Protein AF-A0A1T1BSY1-F1 (afdb_monomer_lite)

Sequence (142 aa):
MKNKLLVLAAFFALISCKKEFKVNDAFREEILSKVHIQKDTLVVFNTLLDSLDQKNISFCEYFNYSHYSLSDSCTLILDKKYEVRLGNYSPEYFEEHHKMLSNAIKNYEKRLGIDENSARIGEYIEVTNDIIKNHCITQDKK

Foldseek 3Di:
DVVVVVVVVVVVVVVPDDPPDFLCPCVVVPQVVVDDDPPVLVVLLVVLSVLCSVVSHYLLNLVCCLPPVLLVVLCVVLCVVVVDDPPPDDPVSVVSSVVSSVVVNVVVCVVSVHDPVSVVSSVVCCVVPPSNVVVSVVVVVD

Radius of gyration: 21.78 Å; chains: 1; bounding box: 62×42×58 Å

Secondary structure (DSSP, 8-state):
-HHHHHHHHHHHHHHTT--PPPTTHHHHHHTGGGS---HHHHHHHHHHHHHHHTTT--HHHHHHIIIIIHHHHHHHHHHHHHT--TT---HHHHHHHHHHHHHHHHHHHHHHT--HHHHHHHHHHHHH-HHHHHHHHHHTT-

pLDDT: mean 87.51, std 14.62, range [47.31, 97.62]

Structure (mmCIF, N/CA/C/O backbone):
data_AF-A0A1T1BSY1-F1
#
_entry.id   AF-A0A1T1BSY1-F1
#
loop_
_atom_site.group_PDB
_atom_site.id
_atom_site.type_symbol
_atom_site.label_atom_id
_atom_site.label_alt_id
_atom_site.label_comp_id
_atom_site.label_asym_id
_atom_site.label_entity_id
_atom_site.label_seq_id
_atom_site.pdbx_PDB_ins_code
_atom_site.Cartn_x
_atom_site.Cartn_y
_atom_site.Cartn_z
_atom_site.occupancy
_atom_site.B_iso_or_equiv
_atom_site.auth_seq_id
_atom_site.auth_comp_id
_atom_site.auth_asym_id
_atom_site.auth_atom_id
_atom_site.pdbx_PDB_model_num
ATOM 1 N N . MET A 1 1 ? -43.340 28.687 31.349 1.00 52.44 1 MET A N 1
ATOM 2 C CA . MET A 1 1 ? -42.271 28.846 30.328 1.00 52.44 1 MET A CA 1
ATOM 3 C C . MET A 1 1 ? -40.992 28.051 30.617 1.00 52.44 1 MET A C 1
ATOM 5 O O . MET A 1 1 ? -40.326 27.688 29.660 1.00 52.44 1 MET A O 1
ATOM 9 N N . LYS A 1 2 ? -40.666 27.702 31.873 1.00 51.31 2 LYS A N 1
ATOM 10 C CA . LYS A 1 2 ? -39.439 26.953 32.229 1.00 51.31 2 LYS A CA 1
ATOM 11 C C . LYS A 1 2 ? -39.350 25.527 31.642 1.00 51.31 2 LYS A C 1
ATOM 13 O O . LYS A 1 2 ? -38.269 25.104 31.257 1.00 51.31 2 LYS A O 1
ATOM 18 N N . ASN A 1 3 ? -40.477 24.835 31.455 1.00 52.31 3 ASN A N 1
ATOM 19 C CA . ASN A 1 3 ? -40.470 23.444 30.970 1.00 52.31 3 ASN A CA 1
ATOM 20 C C . ASN A 1 3 ? -40.245 23.306 29.453 1.00 52.31 3 ASN A C 1
ATOM 22 O O . ASN A 1 3 ? -39.868 22.235 28.998 1.00 52.31 3 ASN A O 1
ATOM 26 N N . LYS A 1 4 ? -40.444 24.371 28.660 1.00 52.34 4 LYS A N 1
ATOM 27 C CA . LYS A 1 4 ? -40.217 24.324 27.201 1.00 52.34 4 LYS A CA 1
ATOM 28 C C . LYS A 1 4 ? -38.731 24.443 26.833 1.00 52.34 4 LYS A C 1
ATOM 30 O O . LYS A 1 4 ? -38.316 23.893 25.821 1.00 52.34 4 LYS A O 1
ATOM 35 N N . LEU A 1 5 ? -37.931 25.108 27.672 1.00 54.00 5 LEU A N 1
ATOM 36 C CA . LEU A 1 5 ? -36.489 25.279 27.457 1.00 54.00 5 LEU A CA 1
ATOM 37 C C . LEU A 1 5 ? -35.710 23.973 27.710 1.00 54.00 5 LEU A C 1
ATOM 39 O O . LEU A 1 5 ? -34.750 23.671 27.010 1.00 54.00 5 LEU A O 1
ATOM 43 N N . LEU A 1 6 ? -36.171 23.174 28.679 1.00 54.09 6 LEU A N 1
ATOM 44 C CA . LEU A 1 6 ? -35.544 21.910 29.083 1.00 54.09 6 LEU A CA 1
ATOM 45 C C . LEU A 1 6 ? -35.717 20.802 28.028 1.00 54.09 6 LEU A C 1
ATOM 47 O O . LEU A 1 6 ? -34.812 20.002 27.815 1.00 54.09 6 LEU A O 1
ATOM 51 N N . VAL A 1 7 ? -36.848 20.805 27.315 1.00 57.94 7 VAL A N 1
ATOM 52 C CA . VAL A 1 7 ? -37.119 19.864 26.214 1.00 57.94 7 VAL A CA 1
ATOM 53 C C . VAL A 1 7 ? -36.278 20.193 24.976 1.00 57.94 7 VAL A C 1
ATOM 55 O O . VAL A 1 7 ? -35.780 19.277 24.327 1.00 57.94 7 VAL A O 1
ATOM 58 N N . LEU A 1 8 ? -36.046 21.480 24.677 1.00 54.84 8 LEU A N 1
ATOM 59 C CA . LEU A 1 8 ? -35.150 21.870 23.580 1.00 54.84 8 LEU A CA 1
ATOM 60 C C . LEU A 1 8 ? -33.693 21.473 23.862 1.00 54.84 8 LEU A C 1
ATOM 62 O O . LEU A 1 8 ? -33.034 20.935 22.978 1.00 54.84 8 LEU A O 1
ATOM 66 N N . ALA A 1 9 ? -33.198 21.679 25.087 1.00 58.59 9 ALA A N 1
ATOM 67 C CA . ALA A 1 9 ? -31.829 21.308 25.455 1.00 58.59 9 ALA A CA 1
ATOM 68 C C . ALA A 1 9 ? -31.587 19.786 25.381 1.00 58.59 9 ALA A C 1
ATOM 70 O O . ALA A 1 9 ? -30.535 19.352 24.915 1.00 58.59 9 ALA A O 1
ATOM 71 N N . ALA A 1 10 ? -32.579 18.974 25.763 1.00 56.66 10 ALA A N 1
ATOM 72 C CA . ALA A 1 10 ? -32.513 17.518 25.630 1.00 56.66 10 ALA A CA 1
ATOM 73 C C . ALA A 1 10 ? -32.536 17.053 24.160 1.00 56.66 10 ALA A C 1
ATOM 75 O O . ALA A 1 10 ? -31.846 16.098 23.811 1.00 56.66 10 ALA A O 1
ATOM 76 N N . PHE A 1 11 ? -33.263 17.751 23.279 1.00 54.91 11 PHE A N 1
ATOM 77 C CA . PHE A 1 11 ? -33.265 17.454 21.841 1.00 54.91 11 PHE A CA 1
ATOM 78 C C . PHE A 1 11 ? -31.927 17.782 21.164 1.00 54.91 11 PHE A C 1
ATOM 80 O O . PHE A 1 11 ? -31.474 17.004 20.330 1.00 54.91 11 PHE A O 1
ATOM 87 N N . PHE A 1 12 ? -31.250 18.871 21.546 1.00 53.62 12 PHE A N 1
ATOM 88 C CA . PHE A 1 12 ? -29.909 19.180 21.026 1.00 53.62 12 PHE A CA 1
ATOM 89 C C . PHE A 1 12 ? -28.826 18.228 21.559 1.00 53.62 12 PHE A C 1
ATOM 91 O O . PHE A 1 12 ? -27.903 17.888 20.821 1.00 53.62 12 PHE A O 1
ATOM 98 N N . ALA A 1 13 ? -28.966 17.726 22.791 1.00 54.94 13 ALA A N 1
ATOM 99 C CA . ALA A 1 13 ? -28.047 16.733 23.352 1.00 54.94 13 ALA A CA 1
ATOM 100 C C . ALA A 1 13 ? -28.087 15.384 22.603 1.00 54.94 13 ALA A C 1
ATOM 102 O O . ALA A 1 13 ? -27.064 14.713 22.498 1.00 54.94 13 ALA A O 1
ATOM 103 N N . LEU A 1 14 ? -29.235 15.009 22.024 1.00 51.41 14 LEU A N 1
ATOM 104 C CA . LEU A 1 14 ? -29.399 13.757 21.269 1.00 51.41 14 LEU A CA 1
ATOM 105 C C . LEU A 1 14 ? -28.866 13.818 19.828 1.00 51.41 14 LEU A C 1
ATOM 107 O O . LEU A 1 14 ? -28.630 12.776 19.222 1.00 51.41 14 LEU A O 1
ATOM 111 N N . ILE A 1 15 ? -28.641 15.014 19.273 1.00 54.12 15 ILE A N 1
ATOM 112 C CA . ILE A 1 15 ? -28.061 15.183 17.926 1.00 54.12 15 ILE A CA 1
ATOM 113 C C . ILE A 1 15 ? -26.519 15.184 17.994 1.00 54.12 15 ILE A C 1
ATOM 115 O O . ILE A 1 15 ? -25.848 14.984 16.984 1.00 54.12 15 ILE A O 1
ATOM 119 N N . SER A 1 16 ? -25.938 15.344 19.189 1.00 52.06 16 SER A N 1
ATOM 120 C CA . SER A 1 16 ? -24.509 15.628 19.382 1.00 52.06 16 SER A CA 1
ATOM 121 C C . SER A 1 16 ? -23.591 14.399 19.488 1.00 52.06 16 SER A C 1
ATOM 123 O O . SER A 1 16 ? -22.476 14.519 19.993 1.00 52.06 16 SER A O 1
ATOM 125 N N . CYS A 1 17 ? -24.012 13.219 19.028 1.00 53.16 17 CYS A N 1
ATOM 126 C CA . CYS A 1 17 ? -23.130 12.047 19.005 1.00 53.16 17 CYS A CA 1
ATOM 127 C C . CYS A 1 17 ? -23.447 11.107 17.834 1.00 53.16 17 CYS A C 1
ATOM 129 O O . CYS A 1 17 ? -23.694 9.917 18.013 1.00 53.16 17 CYS A O 1
ATOM 131 N N . LYS A 1 18 ? -23.471 11.630 16.603 1.00 57.56 18 LYS A N 1
ATOM 132 C CA . LYS A 1 18 ? -23.278 10.755 15.442 1.00 57.56 18 LYS A CA 1
ATOM 133 C C . LYS A 1 18 ? -21.777 10.511 15.330 1.00 57.56 18 LYS A C 1
ATOM 135 O O . LYS A 1 18 ? -21.049 11.435 14.983 1.00 57.56 18 LYS A O 1
ATOM 140 N N . LYS A 1 19 ? -21.324 9.296 15.668 1.00 66.31 19 LYS A N 1
ATOM 141 C CA . LYS A 1 19 ? -19.983 8.821 15.293 1.00 66.31 19 LYS A CA 1
ATOM 142 C C . LYS A 1 19 ? -19.873 9.044 13.785 1.00 66.31 19 LYS A C 1
ATOM 144 O O . LYS A 1 19 ? -20.674 8.492 13.031 1.00 66.31 19 LYS A O 1
ATOM 149 N N . GLU A 1 20 ? -18.984 9.940 13.371 1.00 79.94 20 GLU A N 1
ATOM 150 C CA . GLU A 1 20 ? -18.699 10.136 11.956 1.00 79.94 20 GLU A CA 1
ATOM 151 C C . GLU A 1 20 ? -18.097 8.828 11.449 1.00 79.94 20 GLU A C 1
ATOM 153 O O . GLU A 1 20 ? -17.089 8.366 11.983 1.00 79.94 20 GLU A O 1
ATOM 158 N N . PHE A 1 21 ? -18.793 8.180 10.516 1.00 87.50 21 PHE A N 1
ATOM 159 C CA . PHE A 1 21 ? -18.348 6.908 9.969 1.00 87.50 21 PHE A CA 1
ATOM 160 C C . PHE A 1 21 ? -17.097 7.157 9.135 1.00 87.50 21 PHE A C 1
ATOM 162 O O . PHE A 1 21 ? -17.153 7.896 8.149 1.00 87.50 21 PHE A O 1
ATOM 169 N N . LYS A 1 22 ? -15.979 6.553 9.534 1.00 95.38 22 LYS A N 1
ATOM 170 C CA . LYS A 1 22 ? -14.731 6.635 8.777 1.00 95.38 22 LYS A CA 1
ATOM 171 C C . LYS A 1 22 ? -14.634 5.463 7.805 1.00 95.38 22 LYS A C 1
ATOM 173 O O . LYS A 1 22 ? -15.051 4.351 8.123 1.00 95.38 22 LYS A O 1
ATOM 178 N N . VAL A 1 23 ? -14.038 5.687 6.634 1.00 96.44 23 VAL A N 1
ATOM 179 C CA . VAL A 1 23 ? -13.922 4.659 5.580 1.00 96.44 23 VAL A CA 1
ATOM 180 C C . VAL A 1 23 ? -13.178 3.403 6.059 1.00 96.44 23 VAL A C 1
ATOM 182 O O . VAL A 1 23 ? -13.507 2.299 5.632 1.00 96.44 23 VAL A O 1
ATOM 185 N N . ASN A 1 24 ? -12.241 3.536 7.004 1.00 97.25 24 ASN A N 1
ATOM 186 C CA . ASN A 1 24 ? -11.508 2.409 7.584 1.00 97.25 24 ASN A CA 1
ATOM 187 C C . ASN A 1 24 ? -12.118 1.847 8.885 1.00 97.25 24 ASN A C 1
ATOM 189 O O . ASN A 1 24 ? -11.487 1.004 9.524 1.00 97.25 24 ASN A O 1
ATOM 193 N N . ASP A 1 25 ? -13.317 2.266 9.313 1.00 95.44 25 ASP A N 1
ATOM 194 C CA . ASP A 1 25 ? -13.946 1.741 10.540 1.00 95.44 25 ASP A CA 1
ATOM 195 C C . ASP A 1 25 ? -14.182 0.227 10.455 1.00 95.44 25 ASP A C 1
ATOM 197 O O . ASP A 1 25 ? -13.770 -0.510 11.349 1.00 95.44 25 ASP A O 1
ATOM 201 N N . ALA A 1 26 ? -14.737 -0.260 9.340 1.00 93.62 26 ALA A N 1
ATOM 202 C CA . ALA A 1 26 ? -14.949 -1.694 9.128 1.00 93.62 26 ALA A CA 1
ATOM 203 C C . ALA A 1 26 ? -13.626 -2.480 9.137 1.00 93.62 26 ALA A C 1
ATOM 205 O O . ALA A 1 26 ? -13.545 -3.565 9.707 1.00 93.62 26 ALA A O 1
ATOM 206 N N . PHE A 1 27 ? -12.553 -1.916 8.574 1.00 95.50 27 PHE A N 1
ATOM 207 C CA . PHE A 1 27 ? -11.234 -2.549 8.602 1.00 95.50 27 PHE A CA 1
ATOM 208 C C . PHE A 1 27 ? -10.701 -2.674 10.040 1.00 95.50 27 PHE A C 1
ATOM 210 O O . PHE A 1 27 ? -10.212 -3.735 10.440 1.00 95.50 27 PHE A O 1
ATOM 217 N N . ARG A 1 28 ? -10.843 -1.619 10.854 1.00 95.81 28 ARG A N 1
ATOM 218 C CA . ARG A 1 28 ? -10.457 -1.647 12.274 1.00 95.81 28 ARG A CA 1
ATOM 219 C C . ARG A 1 28 ? -11.267 -2.668 13.069 1.00 95.81 28 ARG A C 1
ATOM 221 O O . ARG A 1 28 ? -10.702 -3.425 13.855 1.00 95.81 28 ARG A O 1
ATOM 228 N N . GLU A 1 29 ? -12.578 -2.694 12.868 1.00 94.50 29 GLU A N 1
ATOM 229 C CA . GLU A 1 29 ? -13.494 -3.513 13.661 1.00 94.50 29 GLU A CA 1
ATOM 230 C C . GLU A 1 29 ? -13.452 -4.993 13.250 1.00 94.50 29 GLU A C 1
ATOM 232 O O . GLU A 1 29 ? -13.472 -5.876 14.109 1.00 94.50 29 GLU A O 1
ATOM 237 N N . GLU A 1 30 ? -13.326 -5.291 11.956 1.00 93.44 30 GLU A N 1
ATOM 238 C CA . GLU A 1 30 ? -13.475 -6.652 11.435 1.00 93.44 30 GLU A CA 1
ATOM 239 C C . GLU A 1 30 ? -12.161 -7.347 11.086 1.00 93.44 30 GLU A C 1
ATOM 241 O O . GLU A 1 30 ? -12.126 -8.581 11.063 1.00 93.44 30 GLU A O 1
ATOM 246 N N . ILE A 1 31 ? -11.104 -6.596 10.768 1.00 94.81 31 ILE A N 1
ATOM 247 C CA . ILE A 1 31 ? -9.822 -7.160 10.324 1.00 94.81 31 ILE A CA 1
ATOM 248 C C . ILE A 1 31 ? -8.772 -7.000 11.410 1.00 94.81 31 ILE A C 1
ATOM 250 O O . ILE A 1 31 ? -8.188 -8.001 11.829 1.00 94.81 31 ILE A O 1
ATOM 254 N N . LEU A 1 32 ? -8.578 -5.785 11.938 1.00 94.06 32 LEU A N 1
ATOM 255 C CA . LEU A 1 32 ? -7.573 -5.579 12.986 1.00 94.06 32 LEU A CA 1
ATOM 256 C C . LEU A 1 32 ? -7.894 -6.318 14.287 1.00 94.06 32 LEU A C 1
ATOM 258 O O . LEU A 1 32 ? -6.979 -6.730 14.994 1.00 94.06 32 LEU A O 1
ATOM 262 N N . SER A 1 33 ? -9.171 -6.563 14.578 1.00 91.88 33 SER A N 1
ATOM 263 C CA . SER A 1 33 ? -9.587 -7.367 15.734 1.00 91.88 33 SER A CA 1
ATOM 264 C C . SER A 1 33 ? -9.182 -8.846 15.645 1.00 91.88 33 SER A C 1
ATOM 266 O O . SER A 1 33 ? -9.167 -9.534 16.666 1.00 91.88 33 SER A O 1
ATOM 268 N N . LYS A 1 34 ? -8.835 -9.347 14.450 1.00 93.62 34 LYS A N 1
ATOM 269 C CA . LYS A 1 34 ? -8.481 -10.755 14.197 1.00 93.62 34 LYS A CA 1
ATOM 270 C C . LYS A 1 34 ? -6.977 -11.022 14.214 1.00 93.62 34 LYS A C 1
ATOM 272 O O . LYS A 1 34 ? -6.563 -12.157 13.987 1.00 93.62 34 LYS A O 1
ATOM 277 N N . VAL A 1 35 ? -6.157 -10.001 14.451 1.00 93.44 35 VAL A N 1
ATOM 278 C CA . VAL A 1 35 ? -4.699 -10.094 14.345 1.00 93.44 35 VAL A CA 1
ATOM 279 C C 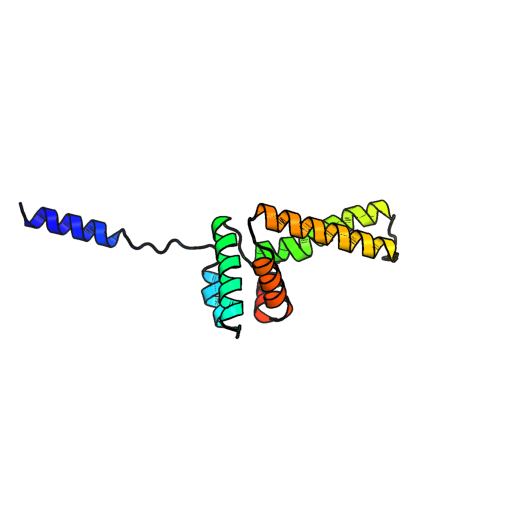. VAL A 1 35 ? -4.019 -9.594 15.608 1.00 93.44 35 VAL A C 1
ATOM 281 O O . VAL A 1 35 ? -4.477 -8.658 16.260 1.00 93.44 35 VAL A O 1
ATOM 284 N N . HIS A 1 36 ? -2.893 -10.212 15.957 1.00 93.75 36 HIS A N 1
ATOM 285 C CA . HIS A 1 36 ? -2.060 -9.721 17.044 1.00 93.75 36 HIS A CA 1
ATOM 286 C C . HIS A 1 36 ? -1.002 -8.761 16.495 1.00 93.75 36 HIS A C 1
ATOM 288 O O . HIS A 1 36 ? -0.094 -9.179 15.780 1.00 93.75 36 HIS A O 1
ATOM 294 N N . ILE A 1 37 ? -1.117 -7.480 16.843 1.00 93.44 37 ILE A N 1
ATOM 295 C CA . ILE A 1 37 ? -0.143 -6.435 16.510 1.00 93.44 37 ILE A CA 1
ATOM 296 C C . ILE A 1 37 ? 0.348 -5.827 17.824 1.00 93.44 37 ILE A C 1
ATOM 298 O O . ILE A 1 37 ? -0.452 -5.542 18.719 1.00 93.44 37 ILE A O 1
ATOM 302 N N . GLN A 1 38 ? 1.663 -5.630 17.952 1.00 95.25 38 GLN A N 1
ATOM 303 C CA . GLN A 1 38 ? 2.233 -4.976 19.131 1.00 95.25 38 GLN A CA 1
ATOM 304 C C . GLN A 1 38 ? 1.632 -3.580 19.307 1.00 95.25 38 GLN A C 1
ATOM 306 O O . GLN A 1 38 ? 1.420 -2.859 18.334 1.00 95.25 38 GLN A O 1
ATOM 311 N N . LYS A 1 39 ? 1.369 -3.188 20.556 1.00 94.69 39 LYS A N 1
ATOM 312 C CA . LYS A 1 39 ? 0.616 -1.967 20.877 1.00 94.69 39 LYS A CA 1
ATOM 313 C C . LYS A 1 39 ? 1.183 -0.719 20.195 1.00 94.69 39 LYS A C 1
ATOM 315 O O . LYS A 1 39 ? 0.422 0.025 19.588 1.00 94.69 39 LYS A O 1
ATOM 320 N N . ASP A 1 40 ? 2.494 -0.515 20.257 1.00 95.50 40 ASP A N 1
ATOM 321 C CA . ASP A 1 40 ? 3.130 0.678 19.687 1.00 95.50 40 ASP A CA 1
ATOM 322 C C . ASP A 1 40 ? 3.055 0.677 18.153 1.00 95.50 40 ASP A C 1
ATOM 324 O O . ASP A 1 40 ? 2.757 1.701 17.539 1.00 95.50 40 ASP A O 1
ATOM 328 N N . THR A 1 41 ? 3.216 -0.493 17.531 1.00 95.38 41 THR A N 1
ATOM 329 C CA . THR A 1 41 ? 3.013 -0.687 16.090 1.00 95.38 41 THR A CA 1
ATOM 330 C C . THR A 1 41 ? 1.566 -0.390 15.691 1.00 95.38 41 THR A C 1
ATOM 332 O O . THR A 1 41 ? 1.330 0.302 14.706 1.00 95.38 41 THR A O 1
ATOM 335 N N . LEU A 1 42 ? 0.592 -0.854 16.480 1.00 95.44 42 LEU A N 1
ATOM 336 C CA . LEU A 1 42 ? -0.829 -0.611 16.239 1.00 95.44 42 LEU A CA 1
ATOM 337 C C . LEU A 1 42 ? -1.189 0.875 16.369 1.00 95.44 42 LEU A C 1
ATOM 339 O O . LEU A 1 42 ? -2.049 1.356 15.635 1.00 95.44 42 LEU A O 1
ATOM 343 N N . VAL A 1 43 ? -0.550 1.617 17.277 1.00 96.44 43 VAL A N 1
ATOM 344 C CA . VAL A 1 43 ? -0.750 3.071 17.395 1.00 96.44 43 VAL A CA 1
ATOM 345 C C . VAL A 1 43 ? -0.297 3.774 16.118 1.00 96.44 43 VAL A C 1
ATOM 347 O O . VAL A 1 43 ? -1.075 4.526 15.540 1.00 96.44 43 VAL A O 1
ATOM 350 N N . VAL A 1 44 ? 0.915 3.484 15.638 1.00 97.31 44 VAL A N 1
ATOM 351 C CA . VAL A 1 44 ? 1.434 4.078 14.393 1.00 97.31 44 VAL A CA 1
ATOM 352 C C . VAL A 1 44 ? 0.577 3.677 13.192 1.00 97.31 44 VAL A C 1
ATOM 354 O O . VAL A 1 44 ? 0.252 4.506 12.348 1.00 97.31 44 VAL A O 1
ATOM 357 N N . PHE A 1 45 ? 0.138 2.423 13.139 1.00 97.31 45 PHE A N 1
ATOM 358 C CA . PHE A 1 45 ? -0.742 1.965 12.075 1.00 97.31 45 PHE A CA 1
ATOM 359 C C . PHE A 1 45 ? -2.113 2.651 12.099 1.00 97.31 45 PHE A C 1
ATOM 361 O O . PHE A 1 45 ? -2.652 2.990 11.052 1.00 97.31 45 PHE A O 1
ATOM 368 N N . ASN A 1 46 ? -2.673 2.933 13.278 1.00 96.50 46 ASN A N 1
ATOM 369 C CA . ASN A 1 46 ? -3.902 3.721 13.364 1.00 96.50 46 ASN A CA 1
ATOM 370 C C . ASN A 1 46 ? -3.708 5.164 12.886 1.00 96.50 46 ASN A C 1
ATOM 372 O O . ASN A 1 46 ? -4.629 5.697 12.273 1.00 96.50 46 ASN A O 1
ATOM 376 N N . THR A 1 47 ? -2.528 5.762 13.084 1.00 96.69 47 THR A N 1
ATOM 377 C CA . THR A 1 47 ? -2.190 7.065 12.487 1.00 96.69 47 THR A CA 1
ATOM 378 C C . THR A 1 47 ? -2.253 7.006 10.963 1.00 96.69 47 THR A C 1
ATOM 380 O O . THR A 1 47 ? -2.859 7.883 10.353 1.00 96.69 47 THR A O 1
ATOM 383 N N . LEU A 1 48 ? -1.712 5.946 10.343 1.00 97.62 48 LEU A N 1
ATOM 384 C CA . LEU A 1 48 ? -1.855 5.724 8.900 1.00 97.62 48 LEU A CA 1
ATOM 385 C C . LEU A 1 48 ? -3.333 5.661 8.491 1.00 97.62 48 LEU A C 1
ATOM 387 O O . LEU A 1 48 ? -3.747 6.369 7.576 1.00 97.62 48 LEU A O 1
ATOM 391 N N . LEU A 1 49 ? -4.135 4.841 9.177 1.00 97.56 49 LEU A N 1
ATOM 392 C CA . LEU A 1 49 ? -5.560 4.705 8.869 1.00 97.56 49 LEU A CA 1
ATOM 393 C C . LEU A 1 49 ? -6.315 6.033 9.031 1.00 97.56 49 LEU A C 1
ATOM 395 O O . LEU A 1 49 ? -7.171 6.344 8.210 1.00 97.56 49 LEU A O 1
ATOM 399 N N . ASP A 1 50 ? -5.983 6.842 10.039 1.00 96.06 50 ASP A N 1
ATOM 400 C CA . ASP A 1 50 ? -6.581 8.165 10.235 1.00 96.06 50 ASP A CA 1
ATOM 401 C C . ASP A 1 50 ? -6.186 9.149 9.122 1.00 96.06 50 ASP A C 1
ATOM 403 O O . ASP A 1 50 ? -7.035 9.904 8.642 1.00 96.06 50 ASP A O 1
ATOM 407 N N . SER A 1 51 ? -4.931 9.127 8.661 1.00 96.69 51 SER A N 1
ATOM 408 C CA . SER A 1 51 ? -4.495 9.911 7.497 1.00 96.69 51 SER A CA 1
ATOM 409 C C . SER A 1 51 ? -5.242 9.506 6.224 1.00 96.69 51 SER A C 1
ATOM 411 O O . SER A 1 51 ? -5.625 10.368 5.432 1.00 96.69 51 SER A O 1
ATOM 413 N N . LEU A 1 52 ? -5.491 8.210 6.033 1.00 97.56 52 LEU A N 1
ATOM 414 C CA . LEU A 1 52 ? -6.272 7.696 4.907 1.00 97.56 52 LEU A CA 1
ATOM 415 C C . LEU A 1 52 ? -7.758 8.062 5.018 1.00 97.56 52 LEU A C 1
ATOM 417 O O . LEU A 1 52 ? -8.366 8.466 4.025 1.00 97.56 52 LEU A O 1
ATOM 421 N N . ASP A 1 53 ? -8.321 8.029 6.227 1.00 97.31 53 ASP A N 1
ATOM 422 C CA . ASP A 1 53 ? -9.696 8.457 6.495 1.00 97.31 53 ASP A CA 1
ATOM 423 C C . ASP A 1 53 ? -9.917 9.926 6.108 1.00 97.31 53 ASP A C 1
ATOM 425 O O . ASP A 1 53 ? -10.917 10.253 5.472 1.00 97.31 53 ASP A O 1
ATOM 429 N N . GLN A 1 54 ? -8.950 10.809 6.386 1.00 95.75 54 GLN A N 1
ATOM 430 C CA . GLN A 1 54 ? -8.999 12.219 5.963 1.00 95.75 54 GLN A CA 1
ATOM 431 C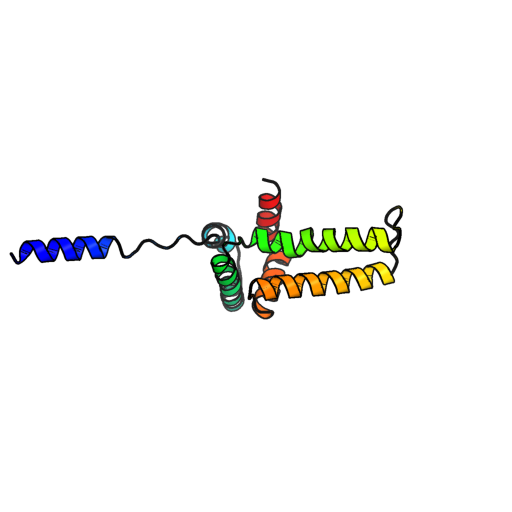 C . GLN A 1 54 ? -9.005 12.404 4.438 1.00 95.75 54 GLN A C 1
ATOM 433 O O . GLN A 1 54 ? -9.390 13.465 3.943 1.00 95.75 54 GLN A O 1
ATOM 438 N N . LYS A 1 55 ? -8.547 11.399 3.687 1.00 96.19 55 LYS A N 1
ATOM 439 C CA . LYS A 1 55 ? -8.563 11.376 2.219 1.00 96.19 55 LYS A CA 1
ATOM 440 C C . LYS A 1 55 ? -9.718 10.555 1.655 1.00 96.19 55 LYS A C 1
ATOM 442 O O . LYS A 1 55 ? -9.853 10.502 0.437 1.00 96.19 55 LYS A O 1
ATOM 447 N N . ASN A 1 56 ? -10.549 9.965 2.518 1.00 96.38 56 ASN A N 1
ATOM 448 C CA . ASN A 1 56 ? -11.591 9.014 2.149 1.00 96.38 56 ASN A CA 1
ATOM 449 C C . ASN A 1 56 ? -11.043 7.846 1.303 1.00 96.38 56 ASN A C 1
ATOM 451 O O . ASN A 1 56 ? -11.665 7.435 0.328 1.00 96.38 56 ASN A O 1
ATOM 455 N N . ILE A 1 57 ? -9.861 7.343 1.671 1.00 96.69 57 ILE A N 1
ATOM 456 C CA . ILE A 1 57 ? -9.193 6.209 1.022 1.00 96.69 57 ILE A CA 1
ATOM 457 C C . ILE A 1 57 ? -9.202 5.029 1.992 1.00 96.69 57 ILE A C 1
ATOM 459 O O . ILE A 1 57 ? -8.869 5.174 3.171 1.00 96.69 57 ILE A O 1
ATOM 463 N N . SER A 1 58 ? -9.578 3.845 1.512 1.00 97.12 58 SER A N 1
ATOM 464 C CA . SER A 1 58 ? -9.452 2.631 2.326 1.00 97.12 58 SER A CA 1
ATOM 465 C C . SER A 1 58 ? -7.997 2.154 2.379 1.00 97.12 58 SER A C 1
ATOM 467 O O . SER A 1 58 ? -7.227 2.357 1.441 1.00 97.12 58 SER A O 1
ATOM 469 N N . PHE A 1 59 ? -7.608 1.461 3.447 1.00 96.62 59 PHE A N 1
ATOM 470 C CA . PHE A 1 59 ? -6.271 0.882 3.567 1.00 96.62 59 PHE A CA 1
ATOM 471 C C . PHE A 1 59 ? -5.936 -0.044 2.398 1.00 96.62 59 PHE A C 1
ATOM 473 O O . PHE A 1 59 ? -4.839 0.030 1.851 1.00 96.62 59 PHE A O 1
ATOM 480 N N . CYS A 1 60 ? -6.892 -0.870 1.973 1.00 95.50 60 CYS A N 1
ATOM 481 C CA . CYS A 1 60 ? -6.677 -1.787 0.862 1.00 95.50 60 CYS A CA 1
ATOM 482 C C . CYS A 1 60 ? -6.546 -1.070 -0.484 1.00 95.50 60 CYS A C 1
ATOM 484 O O . CYS A 1 60 ? -5.716 -1.475 -1.288 1.00 95.50 60 CYS A O 1
ATOM 486 N N . GLU A 1 61 ? -7.279 0.023 -0.710 1.00 96.06 61 GLU A N 1
ATOM 487 C CA . GLU A 1 61 ? -7.087 0.868 -1.897 1.00 96.06 61 GLU A CA 1
ATOM 488 C C . GLU A 1 61 ? -5.689 1.501 -1.909 1.00 96.06 61 GLU A C 1
ATOM 490 O O . GLU A 1 61 ? -4.972 1.403 -2.904 1.00 96.06 61 GLU A O 1
ATOM 495 N N . TYR A 1 62 ? -5.268 2.091 -0.785 1.00 96.38 62 TYR A N 1
ATOM 496 C CA . TYR A 1 62 ? -3.921 2.644 -0.629 1.00 96.38 62 TYR A CA 1
ATOM 497 C C . TYR A 1 62 ? -2.839 1.586 -0.888 1.00 96.38 62 TYR A C 1
ATOM 499 O O . TYR A 1 62 ? -1.872 1.834 -1.617 1.00 96.38 62 TYR A O 1
ATOM 507 N N . PHE A 1 63 ? -3.010 0.396 -0.316 1.00 93.25 63 PHE A N 1
ATOM 508 C CA . PHE A 1 63 ? -2.068 -0.702 -0.453 1.00 93.25 63 PHE A CA 1
ATOM 509 C C . PHE A 1 63 ? -1.997 -1.211 -1.898 1.00 93.25 63 PHE A C 1
ATOM 511 O O . PHE A 1 63 ? -0.918 -1.223 -2.490 1.00 93.2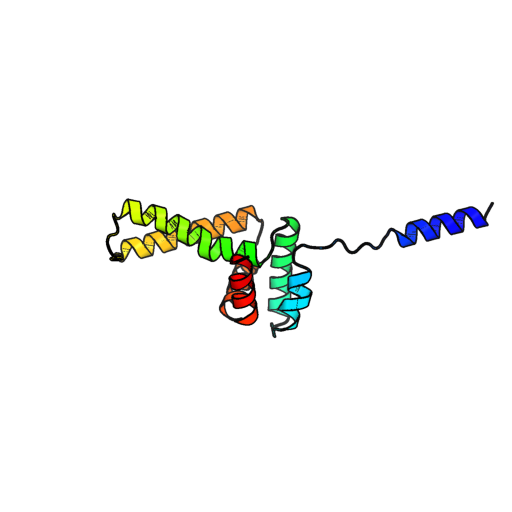5 63 PHE A O 1
ATOM 518 N N . ASN A 1 64 ? -3.138 -1.546 -2.507 1.00 93.44 64 ASN A N 1
ATOM 519 C CA . ASN A 1 64 ? -3.176 -2.075 -3.870 1.00 93.44 64 ASN A CA 1
ATOM 520 C C . ASN A 1 64 ? -2.637 -1.061 -4.881 1.00 93.44 64 ASN A C 1
ATOM 522 O O . ASN A 1 64 ? -1.904 -1.421 -5.808 1.00 93.44 64 ASN A O 1
ATOM 526 N N . TYR A 1 65 ? -2.936 0.225 -4.684 1.00 95.19 65 TYR A N 1
ATOM 527 C CA . TYR A 1 65 ? -2.391 1.266 -5.539 1.00 95.19 65 TYR A CA 1
ATOM 528 C C . TYR A 1 65 ? -0.868 1.375 -5.396 1.00 95.19 65 TYR A C 1
ATOM 530 O O . TYR A 1 65 ? -0.153 1.357 -6.400 1.00 95.19 65 TYR A O 1
ATOM 538 N N . SER A 1 66 ? -0.362 1.455 -4.161 1.00 92.38 66 SER A N 1
ATOM 539 C CA . SER A 1 66 ? 1.071 1.636 -3.897 1.00 92.38 66 SER A CA 1
ATOM 540 C C . SER A 1 66 ? 1.923 0.434 -4.320 1.00 92.38 66 SER A C 1
ATOM 542 O O . SER A 1 66 ? 3.018 0.640 -4.841 1.00 92.38 66 SER A O 1
ATOM 544 N N . HIS A 1 67 ? 1.419 -0.794 -4.163 1.00 85.00 67 HIS A N 1
ATOM 545 C CA . HIS A 1 67 ? 2.189 -2.020 -4.402 1.00 85.00 67 HIS A CA 1
ATOM 546 C C . HIS A 1 67 ? 1.975 -2.638 -5.786 1.00 85.00 67 HIS A C 1
ATOM 548 O O . HIS A 1 67 ? 2.931 -3.145 -6.371 1.00 85.00 67 HIS A O 1
ATOM 554 N N . TYR A 1 68 ? 0.760 -2.580 -6.339 1.00 90.69 68 TYR A N 1
ATOM 555 C CA . TYR A 1 68 ? 0.455 -3.203 -7.631 1.00 90.69 68 TYR A CA 1
ATOM 556 C C . TYR A 1 68 ? 0.332 -2.165 -8.741 1.00 90.69 68 TYR A C 1
ATOM 558 O O . TYR A 1 68 ? 1.117 -2.183 -9.686 1.00 90.69 68 TYR A O 1
ATOM 566 N N . SER A 1 69 ? -0.567 -1.188 -8.598 1.00 94.88 69 SER A N 1
ATOM 567 C CA . SER A 1 69 ? -0.853 -0.240 -9.690 1.00 94.88 69 SER A CA 1
ATOM 568 C C . SER A 1 69 ? 0.366 0.602 -10.091 1.00 94.88 69 SER A C 1
ATOM 570 O O . SER A 1 69 ? 0.607 0.842 -11.280 1.00 94.88 69 SER A O 1
ATOM 572 N N . LEU A 1 70 ? 1.162 1.055 -9.115 1.00 96.31 70 LEU A N 1
ATOM 573 C CA . LEU A 1 70 ? 2.398 1.794 -9.389 1.00 96.31 70 LEU A CA 1
ATOM 574 C C . LEU A 1 70 ? 3.487 0.904 -10.003 1.00 96.31 70 LEU A C 1
ATOM 576 O O . LEU A 1 70 ? 4.193 1.361 -10.904 1.00 96.31 70 LEU A O 1
ATOM 580 N N . SER A 1 71 ? 3.607 -0.349 -9.557 1.00 95.12 71 SER A N 1
ATOM 581 C CA . SER A 1 71 ? 4.562 -1.315 -10.115 1.00 95.12 71 SER A CA 1
ATOM 582 C C . SER A 1 71 ? 4.231 -1.645 -11.572 1.00 95.12 71 SER A C 1
ATOM 584 O O . SER A 1 71 ? 5.103 -1.568 -12.439 1.00 95.12 71 SER A O 1
ATOM 586 N N . ASP A 1 72 ? 2.958 -1.904 -11.873 1.00 94.88 72 ASP A N 1
ATOM 587 C CA . ASP A 1 72 ? 2.480 -2.155 -13.235 1.00 94.88 72 ASP A CA 1
ATOM 588 C C . ASP A 1 72 ? 2.741 -0.946 -14.139 1.00 94.88 72 ASP A C 1
ATOM 590 O O . ASP A 1 72 ? 3.237 -1.080 -15.259 1.00 94.88 72 ASP A O 1
ATOM 594 N N . SER A 1 73 ? 2.491 0.264 -13.630 1.00 95.38 73 SER A N 1
ATOM 595 C CA . SER A 1 73 ? 2.767 1.504 -14.362 1.00 95.38 73 SER A CA 1
ATOM 596 C C . SER A 1 73 ? 4.258 1.673 -14.680 1.00 95.38 73 SER A C 1
ATOM 598 O O . SER A 1 73 ? 4.605 2.081 -15.789 1.00 95.38 73 SER A O 1
ATOM 600 N N . CYS A 1 74 ? 5.151 1.346 -13.738 1.00 95.44 74 CYS A N 1
ATOM 601 C CA . CYS A 1 74 ? 6.598 1.380 -13.971 1.00 95.44 74 CYS A CA 1
ATOM 602 C C . CYS A 1 74 ? 7.022 0.321 -14.997 1.00 95.44 74 CYS A C 1
ATOM 604 O O . CYS A 1 74 ? 7.782 0.631 -15.915 1.00 95.44 74 CYS A O 1
ATOM 606 N N . THR A 1 75 ? 6.480 -0.892 -14.881 1.00 93.56 75 THR A N 1
ATOM 607 C CA . THR A 1 75 ? 6.726 -2.004 -15.810 1.00 93.56 75 THR A CA 1
ATOM 608 C C . THR A 1 75 ? 6.339 -1.625 -17.238 1.00 93.56 75 THR A C 1
ATOM 610 O O . THR A 1 75 ? 7.161 -1.732 -18.140 1.00 93.56 75 THR A O 1
ATOM 613 N N . LEU A 1 76 ? 5.156 -1.039 -17.452 1.00 93.00 76 LEU A N 1
ATOM 614 C CA . LEU A 1 76 ? 4.709 -0.596 -18.781 1.00 93.00 76 LEU A CA 1
ATOM 615 C C . LEU A 1 76 ? 5.636 0.441 -19.436 1.00 93.00 76 LEU A C 1
ATOM 617 O O . LEU A 1 76 ? 5.727 0.503 -20.666 1.00 93.00 76 LEU A O 1
ATOM 621 N N . ILE A 1 77 ? 6.285 1.294 -18.641 1.00 93.69 77 ILE A N 1
ATOM 622 C CA . ILE A 1 77 ? 7.245 2.284 -19.143 1.00 93.69 77 ILE A CA 1
ATOM 623 C C . ILE A 1 77 ? 8.564 1.598 -19.507 1.00 93.69 77 ILE A C 1
ATOM 625 O O . ILE A 1 77 ? 9.120 1.861 -20.575 1.00 93.69 77 ILE A O 1
ATOM 629 N N . LEU A 1 78 ? 9.060 0.715 -18.640 1.00 93.81 78 LEU A N 1
ATOM 630 C CA . LEU A 1 78 ? 10.355 0.071 -18.826 1.00 93.81 78 LEU A CA 1
ATOM 631 C C . LEU A 1 78 ? 10.329 -1.021 -19.892 1.00 93.81 78 LEU A C 1
ATOM 633 O O . LEU A 1 78 ? 11.270 -1.095 -20.678 1.00 93.81 78 LEU A O 1
ATOM 637 N N . ASP A 1 79 ? 9.242 -1.780 -20.013 1.00 92.38 79 ASP A N 1
ATOM 638 C CA . ASP A 1 79 ? 9.054 -2.756 -21.090 1.00 92.38 79 ASP A CA 1
ATOM 639 C C . ASP A 1 79 ? 9.168 -2.090 -22.467 1.00 92.38 79 ASP A C 1
ATOM 641 O O . ASP A 1 79 ? 9.790 -2.635 -23.381 1.00 92.38 79 ASP A O 1
ATOM 645 N N . LYS A 1 80 ? 8.635 -0.866 -22.606 1.00 90.62 80 LYS A N 1
ATOM 646 C CA . LYS A 1 80 ? 8.780 -0.055 -23.825 1.00 90.62 80 LYS A CA 1
ATOM 647 C C . LYS A 1 80 ? 10.208 0.444 -24.025 1.00 90.62 80 LYS A C 1
ATOM 649 O O . LYS A 1 80 ? 10.674 0.478 -25.157 1.00 90.62 80 LYS A O 1
ATOM 654 N N . LYS A 1 81 ? 10.886 0.856 -22.951 1.00 92.25 81 LYS A N 1
ATOM 655 C CA . LYS A 1 81 ? 12.251 1.402 -23.004 1.00 92.25 81 LYS A CA 1
ATOM 656 C C . LYS A 1 81 ? 13.293 0.341 -23.366 1.00 92.25 81 LYS A C 1
ATOM 658 O O . LYS A 1 81 ? 14.207 0.628 -24.130 1.00 92.25 81 LYS A O 1
ATOM 663 N N . TYR A 1 82 ? 13.162 -0.852 -22.796 1.00 90.06 82 TYR A N 1
ATOM 664 C CA . TYR A 1 82 ? 14.114 -1.955 -22.942 1.00 90.06 82 TYR A CA 1
ATOM 665 C C . TYR A 1 82 ? 13.712 -2.961 -24.025 1.00 90.06 82 TYR A C 1
ATOM 667 O O . TYR A 1 82 ? 14.418 -3.946 -24.224 1.00 90.06 82 TYR A O 1
ATOM 675 N N . GLU A 1 83 ? 12.588 -2.727 -24.712 1.00 87.75 83 GLU A N 1
ATOM 676 C CA . GLU A 1 83 ? 12.018 -3.633 -25.715 1.00 87.75 83 GLU A CA 1
ATOM 677 C C . GLU A 1 83 ? 11.943 -5.083 -25.209 1.00 87.75 83 GLU A C 1
ATOM 679 O O . GLU A 1 83 ? 12.309 -6.028 -25.916 1.00 87.75 83 GLU A O 1
ATOM 684 N N . VAL A 1 84 ? 11.501 -5.266 -23.959 1.00 79.38 84 VAL A N 1
ATOM 685 C CA . VAL A 1 84 ? 11.541 -6.570 -23.290 1.00 79.38 84 VAL A CA 1
ATOM 686 C C . VAL A 1 84 ? 10.710 -7.577 -24.083 1.00 79.38 84 VAL A C 1
ATOM 688 O O . VAL A 1 84 ? 9.500 -7.435 -24.258 1.00 79.38 84 VAL A O 1
ATOM 691 N N . ARG A 1 85 ? 11.367 -8.640 -24.552 1.00 71.56 85 ARG A N 1
ATOM 692 C CA . ARG A 1 85 ? 10.719 -9.795 -25.181 1.00 71.56 85 ARG A CA 1
ATOM 693 C C . ARG A 1 85 ? 10.880 -11.006 -24.273 1.00 71.56 85 ARG A C 1
ATOM 695 O O . ARG A 1 85 ? 11.990 -11.318 -23.853 1.00 71.56 85 ARG A O 1
ATOM 702 N N . LEU A 1 86 ? 9.777 -11.710 -24.019 1.00 69.50 86 LEU A N 1
ATOM 703 C CA . LEU A 1 86 ? 9.760 -13.001 -23.314 1.00 69.50 86 LEU A CA 1
ATOM 704 C C . LEU A 1 86 ? 10.345 -12.969 -21.883 1.00 69.50 86 LEU A C 1
ATOM 706 O O . LEU A 1 86 ? 10.898 -13.965 -21.432 1.00 69.50 86 LEU A O 1
ATOM 710 N N . GLY A 1 87 ? 10.226 -11.845 -21.164 1.00 73.38 87 GLY A N 1
ATOM 711 C CA . GLY A 1 87 ? 10.627 -11.754 -19.750 1.00 73.38 87 GLY A CA 1
ATOM 712 C C . GLY A 1 87 ? 12.140 -11.768 -19.493 1.00 73.38 87 GLY A C 1
ATOM 713 O O . GLY A 1 87 ? 12.569 -12.024 -18.370 1.00 73.38 87 GLY A O 1
ATOM 714 N N . ASN A 1 88 ? 12.960 -11.499 -20.513 1.00 79.44 88 ASN A N 1
ATOM 715 C CA . ASN A 1 88 ? 14.409 -11.367 -20.359 1.00 79.44 88 ASN A CA 1
ATOM 716 C C . ASN A 1 88 ? 14.771 -9.971 -19.838 1.00 79.44 88 ASN A C 1
ATOM 718 O O . ASN A 1 88 ? 15.078 -9.064 -20.611 1.00 79.44 88 ASN A O 1
ATOM 722 N N . TYR A 1 89 ? 14.719 -9.807 -18.521 1.00 87.44 89 TYR A N 1
ATOM 723 C CA . TYR A 1 89 ? 15.048 -8.556 -17.843 1.00 87.44 89 TYR A CA 1
ATOM 724 C C . TYR A 1 89 ? 16.546 -8.468 -17.532 1.00 87.44 89 TYR A C 1
ATOM 726 O O . TYR A 1 89 ? 17.127 -9.398 -16.968 1.00 87.44 89 TYR A O 1
ATOM 734 N N . SER A 1 90 ? 17.175 -7.344 -17.886 1.00 90.00 90 SER A N 1
ATOM 735 C CA . SER A 1 90 ? 18.573 -7.081 -17.534 1.00 90.00 90 SER A CA 1
ATOM 736 C C . SER A 1 90 ? 18.700 -6.580 -16.086 1.00 90.00 90 SER A C 1
ATOM 738 O O . SER A 1 90 ? 17.726 -6.077 -15.518 1.00 90.00 90 SER A O 1
ATOM 740 N N . PRO A 1 91 ? 19.886 -6.666 -15.460 1.00 92.62 91 PRO A N 1
ATOM 741 C CA . PRO A 1 91 ? 20.122 -6.048 -14.154 1.00 92.62 91 PRO A CA 1
ATOM 742 C C . PRO A 1 91 ? 19.773 -4.551 -14.125 1.00 92.62 91 PRO A C 1
ATOM 744 O O . PRO A 1 91 ? 19.167 -4.080 -13.165 1.00 92.62 91 PRO A O 1
ATOM 747 N N . GLU A 1 92 ? 20.077 -3.822 -15.202 1.00 93.81 92 GLU A N 1
ATOM 748 C CA . GLU A 1 92 ? 19.772 -2.393 -15.336 1.00 93.81 92 GLU A CA 1
ATOM 749 C C . GLU A 1 92 ? 18.262 -2.130 -15.355 1.00 93.81 92 GLU A C 1
ATOM 751 O O . GLU A 1 92 ? 17.806 -1.157 -14.756 1.00 93.81 92 GLU A O 1
ATOM 756 N N . TYR A 1 93 ? 17.478 -3.012 -15.989 1.00 94.19 93 TYR A N 1
ATOM 757 C CA . TYR A 1 93 ? 16.016 -2.942 -15.941 1.00 94.19 93 TYR A CA 1
ATOM 758 C C . TYR A 1 93 ? 15.518 -3.000 -14.492 1.00 94.19 93 TYR A C 1
ATOM 760 O O . TYR A 1 93 ? 14.697 -2.179 -14.085 1.00 94.19 93 TYR A O 1
ATOM 768 N N . PHE A 1 94 ? 16.021 -3.951 -13.697 1.00 93.69 94 PHE A N 1
ATOM 769 C CA . PHE A 1 94 ? 15.590 -4.116 -12.307 1.00 93.69 94 PHE A CA 1
ATOM 770 C C . PHE A 1 94 ? 15.999 -2.937 -11.424 1.00 93.69 94 PHE A C 1
ATOM 772 O O . PHE A 1 94 ? 15.198 -2.484 -10.603 1.00 93.69 94 PHE A O 1
ATOM 779 N N . GLU A 1 95 ? 17.215 -2.418 -11.600 1.00 95.88 95 GLU A N 1
ATOM 780 C CA . GLU A 1 95 ? 17.685 -1.243 -10.866 1.00 95.88 95 GLU A CA 1
ATOM 781 C C . GLU A 1 95 ? 16.822 -0.012 -11.181 1.00 95.88 95 GLU A C 1
ATOM 783 O O . GLU A 1 95 ? 16.374 0.694 -10.269 1.00 95.88 95 GLU A O 1
ATOM 788 N N . GLU A 1 96 ? 16.525 0.223 -12.462 1.00 96.50 96 GLU A N 1
ATOM 789 C CA . GLU A 1 96 ? 15.686 1.347 -12.868 1.00 96.50 96 GLU A CA 1
ATOM 790 C C . GLU A 1 96 ? 14.238 1.174 -12.404 1.00 96.50 96 GLU A C 1
ATOM 792 O O . GLU A 1 96 ? 13.649 2.131 -11.896 1.00 96.50 96 GLU A O 1
ATOM 797 N N . HIS A 1 97 ? 13.693 -0.044 -12.475 1.00 95.94 97 HIS A N 1
ATOM 798 C CA . HIS A 1 97 ? 12.366 -0.361 -11.949 1.00 95.94 97 HIS A CA 1
ATOM 799 C C . HIS A 1 97 ? 12.274 -0.054 -10.457 1.00 95.94 97 HIS A C 1
ATOM 801 O O . HIS A 1 97 ? 11.378 0.674 -10.030 1.00 95.94 97 HIS A O 1
ATOM 807 N N . HIS A 1 98 ? 13.226 -0.546 -9.660 1.00 95.94 98 HIS A N 1
ATOM 808 C CA . HIS A 1 98 ? 13.253 -0.298 -8.222 1.00 95.94 98 HIS A CA 1
ATOM 809 C C . HIS A 1 98 ? 13.325 1.204 -7.906 1.00 95.94 98 HIS A C 1
ATOM 811 O O . HIS A 1 98 ? 12.566 1.709 -7.075 1.00 95.94 98 HIS A O 1
ATOM 817 N N . LYS A 1 99 ? 14.186 1.947 -8.613 1.00 97.44 99 LYS A N 1
ATOM 818 C CA . LYS A 1 99 ? 14.324 3.399 -8.443 1.00 97.44 99 LYS A CA 1
ATOM 819 C C . LYS A 1 99 ? 13.046 4.153 -8.819 1.00 97.44 99 LYS A C 1
ATOM 821 O O . LYS A 1 99 ? 12.641 5.068 -8.099 1.00 97.44 99 LYS A O 1
ATOM 826 N N . MET A 1 100 ? 12.418 3.801 -9.941 1.00 97.12 100 MET A N 1
ATOM 827 C CA . MET A 1 100 ? 11.169 4.418 -10.392 1.00 97.12 100 MET A CA 1
ATOM 828 C C . MET A 1 100 ? 10.029 4.143 -9.417 1.00 97.12 100 MET A C 1
ATOM 830 O O . MET A 1 100 ? 9.364 5.089 -8.990 1.00 97.12 100 MET A O 1
ATOM 834 N N . LEU A 1 101 ? 9.855 2.883 -9.014 1.00 96.62 101 LEU A N 1
ATOM 835 C CA . LEU A 1 101 ? 8.805 2.473 -8.089 1.00 96.62 101 LEU A CA 1
ATOM 836 C C . LEU A 1 101 ? 8.966 3.150 -6.724 1.00 96.62 101 LEU A C 1
ATOM 838 O O . LEU A 1 101 ? 8.016 3.753 -6.230 1.00 96.62 101 LEU A O 1
ATOM 842 N N . SER A 1 102 ? 10.177 3.150 -6.154 1.00 95.38 102 SER A N 1
ATOM 843 C CA . SER A 1 102 ? 10.442 3.812 -4.868 1.00 95.38 102 SER A CA 1
ATOM 844 C C . SER A 1 102 ? 10.091 5.304 -4.911 1.00 95.38 102 SER A C 1
ATOM 846 O O . SER A 1 102 ? 9.457 5.829 -3.994 1.00 95.38 102 SER A O 1
ATOM 848 N N . ASN A 1 103 ? 10.437 5.998 -6.000 1.00 96.94 103 ASN A N 1
ATOM 849 C CA . ASN A 1 103 ? 10.079 7.407 -6.171 1.00 96.94 103 ASN A CA 1
ATOM 850 C C . ASN A 1 103 ? 8.569 7.609 -6.356 1.00 96.94 103 ASN A C 1
ATOM 852 O O . ASN A 1 103 ? 8.013 8.577 -5.836 1.00 96.94 103 ASN A O 1
ATOM 856 N N . ALA A 1 104 ? 7.899 6.721 -7.092 1.00 97.44 104 ALA A N 1
ATOM 857 C CA . ALA A 1 104 ? 6.458 6.787 -7.304 1.00 97.44 104 ALA A CA 1
ATOM 858 C C . ALA A 1 104 ? 5.683 6.610 -5.987 1.00 97.44 104 ALA A C 1
ATOM 860 O O . ALA A 1 104 ? 4.796 7.418 -5.702 1.00 97.44 104 ALA A O 1
ATOM 861 N N . ILE A 1 105 ? 6.069 5.627 -5.165 1.00 96.44 105 ILE A N 1
ATOM 862 C CA . ILE A 1 105 ? 5.486 5.373 -3.839 1.00 96.44 105 ILE A CA 1
ATOM 863 C C . ILE A 1 105 ? 5.688 6.589 -2.929 1.00 96.44 105 ILE A C 1
ATOM 865 O O . ILE A 1 105 ? 4.707 7.170 -2.464 1.00 96.44 105 ILE A O 1
ATOM 869 N N . LYS A 1 106 ? 6.929 7.078 -2.791 1.00 95.88 106 LYS A N 1
ATOM 870 C CA . LYS A 1 106 ? 7.236 8.268 -1.973 1.00 95.88 106 LYS A CA 1
ATOM 871 C C . LYS A 1 106 ? 6.428 9.496 -2.394 1.00 95.88 106 LYS A C 1
ATOM 873 O O . LYS A 1 106 ? 5.943 10.258 -1.558 1.00 95.88 106 LYS A O 1
ATOM 878 N N . ASN A 1 107 ? 6.262 9.709 -3.700 1.00 97.06 107 ASN A N 1
ATOM 879 C CA . ASN A 1 107 ? 5.455 10.814 -4.216 1.00 97.06 107 ASN A CA 1
ATOM 880 C C . ASN A 1 107 ? 3.960 10.628 -3.930 1.00 97.06 107 ASN A C 1
ATOM 882 O O . ASN A 1 107 ? 3.261 11.606 -3.659 1.00 97.06 107 ASN A O 1
ATOM 886 N N . TYR A 1 108 ? 3.446 9.402 -4.005 1.00 96.94 108 TYR A N 1
ATOM 887 C CA . TYR A 1 108 ? 2.064 9.093 -3.655 1.00 96.94 108 TYR A CA 1
ATOM 888 C C . TYR A 1 108 ? 1.790 9.357 -2.171 1.00 96.94 108 TYR A C 1
ATOM 890 O O . TYR A 1 108 ? 0.893 10.138 -1.858 1.00 96.94 108 TYR A O 1
ATOM 898 N N . GLU A 1 109 ? 2.624 8.834 -1.279 1.00 96.44 109 GLU A N 1
ATOM 899 C CA . GLU A 1 109 ? 2.510 9.022 0.172 1.00 96.44 109 GLU A CA 1
ATOM 900 C C . GLU A 1 109 ? 2.596 10.496 0.568 1.00 96.44 109 GLU A C 1
ATOM 902 O O . GLU A 1 109 ? 1.752 11.000 1.312 1.00 96.44 109 GLU A O 1
ATOM 907 N N . LYS A 1 110 ? 3.536 11.237 -0.032 1.00 96.19 110 LYS A N 1
ATOM 908 C CA . LYS A 1 110 ? 3.654 12.685 0.166 1.00 96.19 110 LYS A CA 1
ATOM 909 C C . LYS A 1 110 ? 2.385 13.440 -0.238 1.00 96.19 110 LYS A C 1
ATOM 911 O O . LYS A 1 110 ? 2.003 14.385 0.448 1.00 96.19 110 LYS A O 1
ATOM 916 N N . ARG A 1 111 ? 1.719 13.052 -1.335 1.00 95.56 111 ARG A N 1
ATOM 917 C CA . ARG A 1 111 ? 0.443 13.667 -1.762 1.00 95.56 111 ARG A CA 1
ATOM 918 C C . ARG A 1 111 ? -0.694 13.366 -0.789 1.00 95.56 111 ARG A C 1
ATOM 920 O O . ARG A 1 111 ? -1.570 14.209 -0.601 1.00 95.56 111 ARG A O 1
ATOM 927 N N . LEU A 1 112 ? -0.671 12.189 -0.170 1.00 95.88 112 LEU A N 1
ATOM 928 C CA . LEU A 1 112 ? -1.633 11.815 0.862 1.00 95.88 112 LEU A CA 1
ATOM 929 C C . LEU A 1 112 ? -1.329 12.460 2.220 1.00 95.88 112 LEU A C 1
ATOM 931 O O . LEU A 1 112 ? -2.225 12.546 3.054 1.00 95.88 112 LEU A O 1
ATOM 935 N N . GLY A 1 113 ? -0.117 12.988 2.415 1.00 95.75 113 GLY A N 1
ATOM 936 C CA . GLY A 1 113 ? 0.321 13.541 3.696 1.00 95.75 113 GLY A CA 1
ATOM 937 C C . GLY A 1 113 ? 0.637 12.453 4.723 1.00 95.75 113 GLY A C 1
ATOM 938 O O . GLY A 1 113 ? 0.508 12.692 5.919 1.00 95.75 113 GLY A O 1
ATOM 939 N N . ILE A 1 114 ? 1.009 11.262 4.252 1.00 96.38 114 ILE A N 1
ATOM 940 C CA . ILE A 1 114 ? 1.433 10.138 5.086 1.00 96.38 114 ILE A CA 1
ATOM 941 C C . ILE A 1 114 ? 2.918 10.322 5.404 1.00 96.38 114 ILE A C 1
ATOM 943 O O . ILE A 1 114 ? 3.721 10.581 4.504 1.00 96.38 114 ILE A O 1
ATOM 947 N N . ASP A 1 115 ? 3.287 10.218 6.680 1.00 94.69 115 ASP A N 1
ATOM 948 C CA . ASP A 1 115 ? 4.689 10.244 7.086 1.00 94.69 115 ASP A CA 1
ATOM 949 C C . ASP A 1 115 ? 5.381 8.899 6.817 1.00 94.69 115 ASP A C 1
ATOM 951 O O . ASP A 1 115 ? 4.756 7.837 6.813 1.00 94.69 115 ASP A O 1
ATOM 955 N N . GLU A 1 116 ? 6.699 8.947 6.624 1.00 93.50 116 GLU A N 1
ATOM 956 C CA . GLU A 1 116 ? 7.508 7.782 6.248 1.00 93.50 116 GLU A CA 1
ATOM 957 C C . GLU A 1 116 ? 7.428 6.638 7.272 1.00 93.50 116 GLU A C 1
ATOM 959 O O . GLU A 1 116 ? 7.457 5.465 6.897 1.00 93.50 116 GLU A O 1
ATOM 964 N N . ASN A 1 117 ? 7.294 6.945 8.567 1.00 95.94 117 ASN A N 1
ATOM 965 C CA . ASN A 1 117 ? 7.212 5.901 9.582 1.00 95.94 117 ASN A CA 1
ATOM 966 C C . ASN A 1 117 ? 5.854 5.190 9.536 1.00 95.94 117 ASN A C 1
ATOM 968 O O . ASN A 1 117 ? 5.818 3.962 9.594 1.00 95.94 117 ASN A O 1
ATOM 972 N N . SER A 1 118 ? 4.759 5.937 9.384 1.00 96.06 118 SER A N 1
ATOM 973 C CA . SER A 1 118 ? 3.416 5.372 9.204 1.00 96.06 118 SER A CA 1
ATOM 974 C C . SER A 1 118 ? 3.318 4.519 7.938 1.00 96.06 118 SER A C 1
ATOM 976 O O . SER A 1 118 ? 2.816 3.397 8.009 1.00 96.06 118 SER A O 1
ATOM 978 N N . ALA A 1 119 ? 3.866 4.995 6.814 1.00 95.31 119 ALA A N 1
ATOM 979 C CA . ALA A 1 119 ? 3.949 4.235 5.565 1.00 95.31 119 ALA A CA 1
ATOM 980 C C . ALA A 1 119 ? 4.691 2.900 5.750 1.00 95.31 119 ALA A C 1
ATOM 982 O O . ALA A 1 119 ? 4.144 1.832 5.477 1.00 95.31 119 ALA A O 1
ATOM 983 N N . ARG A 1 120 ? 5.901 2.947 6.324 1.00 94.69 120 ARG A N 1
ATOM 984 C CA . ARG A 1 120 ? 6.730 1.758 6.578 1.00 94.69 120 ARG A CA 1
ATOM 985 C C . ARG A 1 120 ? 6.056 0.747 7.508 1.00 94.69 120 ARG A C 1
ATOM 987 O O . ARG A 1 1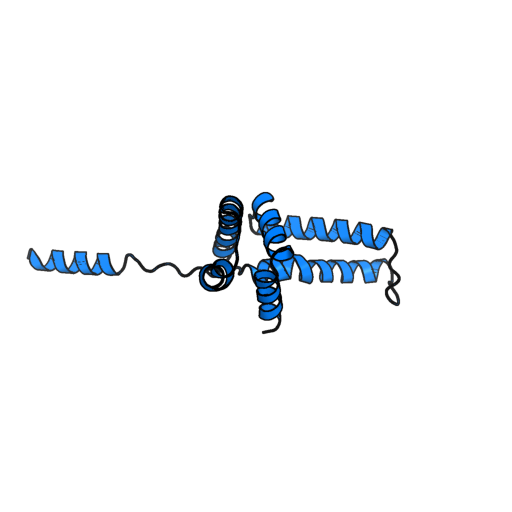20 ? 6.200 -0.457 7.318 1.00 94.69 120 ARG A O 1
ATOM 994 N N . ILE A 1 121 ? 5.341 1.212 8.534 1.00 95.44 121 ILE A N 1
ATOM 995 C CA . ILE A 1 121 ? 4.575 0.323 9.420 1.00 95.44 121 ILE A CA 1
ATOM 996 C C . ILE A 1 121 ? 3.381 -0.296 8.687 1.00 95.44 121 ILE A C 1
ATOM 998 O O . ILE A 1 121 ? 3.089 -1.469 8.916 1.00 95.44 121 ILE A O 1
ATOM 1002 N N . GLY A 1 122 ? 2.727 0.453 7.795 1.00 94.44 122 GLY A N 1
ATOM 1003 C CA . GLY A 1 122 ? 1.667 -0.070 6.937 1.00 94.44 122 GLY A CA 1
ATOM 1004 C C . GLY A 1 122 ? 2.144 -1.212 6.044 1.00 94.44 122 GLY A C 1
ATOM 1005 O O . GLY A 1 122 ? 1.531 -2.278 6.050 1.00 94.44 122 GLY A O 1
ATOM 1006 N N . GLU A 1 123 ? 3.272 -1.017 5.356 1.00 92.50 123 GLU A N 1
ATOM 1007 C CA . GLU A 1 123 ? 3.924 -2.056 4.549 1.00 92.50 123 GLU A CA 1
ATOM 1008 C C . GLU A 1 123 ? 4.313 -3.266 5.408 1.00 92.50 123 GLU A C 1
ATOM 1010 O O . GLU A 1 123 ? 3.953 -4.399 5.096 1.00 92.50 123 GLU A O 1
ATOM 1015 N N . TYR A 1 124 ? 4.984 -3.042 6.543 1.00 93.19 124 TYR A N 1
ATOM 1016 C CA . TYR A 1 124 ? 5.391 -4.125 7.438 1.00 93.19 124 TYR A CA 1
ATOM 1017 C C . TYR A 1 124 ? 4.205 -4.973 7.916 1.00 93.19 124 TYR A C 1
ATOM 1019 O O . TYR A 1 124 ? 4.280 -6.204 7.902 1.00 93.19 124 TYR A O 1
ATOM 1027 N N . ILE A 1 125 ? 3.115 -4.334 8.351 1.00 92.31 125 ILE A N 1
ATOM 1028 C CA . ILE A 1 125 ? 1.930 -5.043 8.840 1.00 92.31 125 ILE A CA 1
ATOM 1029 C C . ILE A 1 125 ? 1.297 -5.865 7.726 1.00 92.31 125 ILE A C 1
ATOM 1031 O O . ILE A 1 125 ? 0.928 -7.006 7.981 1.00 92.31 125 ILE A O 1
ATOM 1035 N N . GLU A 1 126 ? 1.164 -5.319 6.518 1.00 90.94 126 GLU A N 1
ATOM 1036 C CA . GLU A 1 126 ? 0.576 -6.072 5.412 1.00 90.94 126 GLU A CA 1
ATOM 1037 C C . GLU A 1 126 ? 1.435 -7.289 5.062 1.00 90.94 126 GLU A C 1
ATOM 1039 O O . GLU A 1 126 ? 0.931 -8.413 5.066 1.00 90.94 126 GLU A O 1
ATOM 1044 N N . VAL A 1 127 ? 2.740 -7.090 4.863 1.00 86.62 127 VAL A N 1
ATOM 1045 C CA . VAL A 1 127 ? 3.644 -8.148 4.393 1.00 86.62 127 VAL A CA 1
ATOM 1046 C C . VAL A 1 127 ? 3.754 -9.288 5.404 1.00 86.62 127 VAL A C 1
ATOM 1048 O O . VAL A 1 127 ? 3.925 -10.446 5.023 1.00 86.62 127 VAL A O 1
ATOM 1051 N N . THR A 1 128 ? 3.671 -8.971 6.697 1.00 90.44 128 THR A N 1
ATOM 1052 C CA . THR A 1 128 ? 3.830 -9.954 7.781 1.00 90.44 128 THR A CA 1
ATOM 1053 C C . THR A 1 128 ? 2.517 -10.54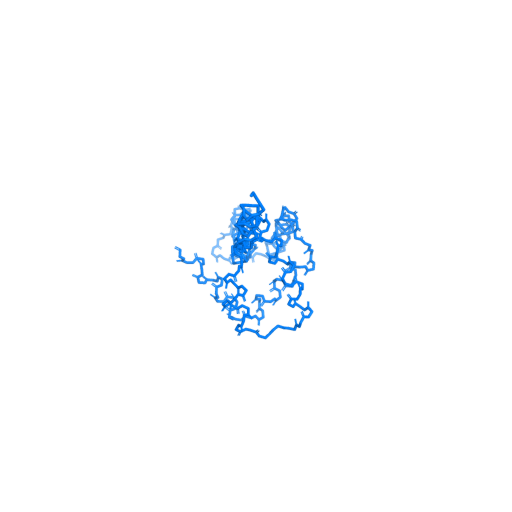1 8.286 1.00 90.44 128 THR A C 1
ATOM 1055 O O . THR A 1 128 ? 2.543 -11.460 9.109 1.00 90.44 128 THR A O 1
ATOM 1058 N N . ASN A 1 129 ? 1.372 -10.044 7.812 1.00 93.94 129 ASN A N 1
ATOM 1059 C CA . ASN A 1 129 ? 0.067 -10.486 8.272 1.00 93.94 129 ASN A CA 1
ATOM 1060 C C . ASN A 1 129 ? -0.815 -10.990 7.125 1.00 93.94 129 ASN A C 1
ATOM 1062 O O . ASN A 1 129 ? -1.534 -10.230 6.475 1.00 93.94 129 ASN A O 1
ATOM 1066 N N . ASP A 1 130 ? -0.843 -12.313 6.959 1.00 93.75 130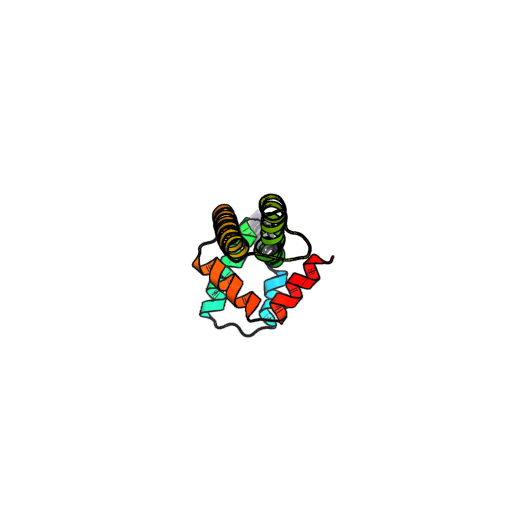 ASP A N 1
ATOM 1067 C CA . ASP A 1 130 ? -1.617 -12.980 5.908 1.00 93.75 130 ASP A CA 1
ATOM 1068 C C . ASP A 1 130 ? -3.117 -12.654 5.948 1.00 93.75 130 ASP A C 1
ATOM 1070 O O . ASP A 1 130 ? -3.770 -12.650 4.906 1.00 93.75 130 ASP A O 1
ATOM 1074 N N . ILE A 1 131 ? -3.695 -12.374 7.122 1.00 95.00 131 ILE A N 1
ATOM 1075 C CA . ILE A 1 131 ? -5.118 -12.018 7.230 1.00 95.00 131 ILE A CA 1
ATOM 1076 C C . ILE A 1 131 ? -5.364 -10.657 6.572 1.00 95.00 131 ILE A C 1
ATOM 1078 O O . ILE A 1 131 ? -6.288 -10.528 5.767 1.00 95.00 131 ILE A O 1
ATOM 1082 N N . ILE A 1 132 ? -4.530 -9.661 6.880 1.00 94.69 132 ILE A N 1
ATOM 1083 C CA . ILE A 1 132 ? -4.620 -8.316 6.297 1.00 94.69 132 ILE A CA 1
ATOM 1084 C C . ILE A 1 132 ? -4.323 -8.361 4.797 1.00 94.69 132 ILE A C 1
ATOM 1086 O O . ILE A 1 132 ? -5.125 -7.867 4.001 1.00 94.69 132 ILE A O 1
ATOM 1090 N N . LYS A 1 133 ? -3.229 -9.018 4.407 1.00 93.12 133 LYS A N 1
ATOM 1091 C CA . LYS A 1 133 ? -2.835 -9.198 3.007 1.00 93.12 133 LYS A CA 1
ATOM 1092 C C . LYS A 1 133 ? -3.944 -9.816 2.164 1.00 93.12 133 LYS A C 1
ATOM 1094 O O . LYS A 1 133 ? -4.375 -9.249 1.159 1.00 93.12 133 LYS A O 1
ATOM 1099 N N . ASN A 1 134 ? -4.466 -10.964 2.596 1.00 92.62 134 ASN A N 1
ATOM 1100 C CA . ASN A 1 134 ? -5.524 -11.657 1.864 1.00 92.62 134 ASN A CA 1
ATOM 1101 C C . ASN A 1 134 ? -6.827 -10.850 1.837 1.00 92.62 134 ASN A C 1
ATOM 1103 O O . ASN A 1 134 ? -7.549 -10.888 0.837 1.00 92.62 134 ASN A O 1
ATOM 1107 N N . HIS A 1 135 ? -7.133 -10.092 2.894 1.00 94.19 135 HIS A N 1
ATOM 1108 C CA . HIS A 1 135 ? -8.278 -9.187 2.879 1.00 94.19 135 HIS A CA 1
ATOM 1109 C C . HIS A 1 135 ? -8.147 -8.142 1.763 1.00 94.19 135 HIS A C 1
ATOM 1111 O O . HIS A 1 135 ? -9.068 -7.992 0.963 1.00 94.19 135 HIS A O 1
ATOM 1117 N N . CYS A 1 136 ? -6.998 -7.479 1.636 1.00 93.00 136 CYS A N 1
ATOM 1118 C CA . CYS A 1 136 ? -6.826 -6.449 0.613 1.00 93.00 136 CYS A CA 1
ATOM 1119 C C . CYS A 1 136 ? -6.770 -6.999 -0.817 1.00 93.00 136 CYS A C 1
ATOM 1121 O O . CYS A 1 136 ? -7.406 -6.436 -1.710 1.00 93.00 136 CYS A O 1
ATOM 1123 N N . ILE A 1 137 ? -6.137 -8.157 -1.024 1.00 89.56 137 ILE A N 1
ATOM 1124 C CA . ILE A 1 137 ? -6.121 -8.834 -2.332 1.00 89.56 137 ILE A CA 1
ATOM 1125 C C . ILE A 1 137 ? -7.531 -9.284 -2.760 1.00 89.56 137 ILE A C 1
ATOM 1127 O O . ILE A 1 137 ? -7.844 -9.316 -3.949 1.00 89.56 137 ILE A O 1
ATOM 1131 N N . THR A 1 138 ? -8.398 -9.674 -1.818 1.00 87.62 138 THR A N 1
ATOM 1132 C CA . THR A 1 138 ? -9.766 -10.121 -2.147 1.00 87.62 138 THR A CA 1
ATOM 1133 C C . THR A 1 138 ? -10.734 -8.972 -2.407 1.00 87.62 138 THR A C 1
ATOM 1135 O O . THR A 1 138 ? -11.664 -9.152 -3.192 1.00 87.62 138 THR A O 1
ATOM 1138 N N . GLN A 1 139 ? -10.522 -7.808 -1.790 1.00 81.25 139 GLN A N 1
ATOM 1139 C CA . GLN A 1 139 ? -11.312 -6.601 -2.056 1.00 81.25 139 GLN A CA 1
ATOM 1140 C C . GLN A 1 139 ? -11.045 -6.035 -3.458 1.00 81.25 139 GLN A C 1
ATOM 1142 O O . GLN A 1 139 ? -11.971 -5.539 -4.081 1.00 81.25 139 GLN A O 1
ATOM 1147 N N . ASP A 1 140 ? -9.827 -6.189 -3.986 1.00 70.81 140 ASP A N 1
ATOM 1148 C CA . ASP A 1 140 ? -9.449 -5.719 -5.332 1.00 70.81 140 ASP A CA 1
ATOM 1149 C C . ASP A 1 140 ? -10.197 -6.427 -6.477 1.00 70.81 140 ASP A C 1
ATOM 1151 O O . ASP A 1 140 ? -10.259 -5.942 -7.602 1.00 70.81 140 ASP A O 1
ATOM 1155 N N . LYS A 1 141 ? -10.748 -7.616 -6.204 1.00 58.81 141 LYS A N 1
ATOM 1156 C CA . LYS A 1 141 ? -11.399 -8.483 -7.201 1.00 58.81 141 LYS A CA 1
ATOM 1157 C C . LYS A 1 141 ? -12.916 -8.284 -7.303 1.00 58.81 141 LYS A C 1
ATOM 1159 O O . LYS A 1 141 ? -13.561 -9.057 -8.015 1.00 58.81 141 LYS A O 1
ATOM 1164 N N . LYS A 1 142 ? -13.491 -7.344 -6.551 1.00 47.31 142 LYS A N 1
ATOM 1165 C CA . LYS A 1 142 ? -14.932 -7.049 -6.526 1.00 47.31 142 LYS A CA 1
ATOM 1166 C C . LYS A 1 142 ? -15.234 -5.757 -7.265 1.00 47.31 142 LYS A C 1
ATOM 1168 O O . LYS A 1 142 ? -16.288 -5.741 -7.936 1.00 47.31 142 LYS A O 1
#